Protein AF-A0A1D1ZSJ7-F1 (afdb_monomer_lite)

Foldseek 3Di:
DPDPPPVVVVLVVVLVVLVVVVPPDPDDLDPLLVLLCQQLDQDQDHRDPVSLVVNQVVQQDPVSCSRNVSSLSVQLPDAEPSLSSNLSSLVSLLSNLQRHHVVSLVCCVPPVLVSLVVLLPGFYADPVRDTSSVSSNVSSVVSNVLSVCVVNSVCCNDPNVPDDPPDPPDDPPPPDDDD

Radius of gyration: 16.91 Å; chains: 1; bounding box: 58×39×44 Å

Organism: Auxenochlorella protothecoides (NCBI:txid3075)

Secondary structure (DSSP, 8-state):
---TTHHHHHHHHHHHHHHHHHTTS-S---HHHHHHHHHT-S-SSPPPHHHHHHHHHHTTSTTHHHHHHHHHHHHHT--GGGHHHHHHHHHHHHHHHHHS-THHHHHIIIIIHHHHHHGGG---B-TTS-BSHHHHHHHHHHHHHHHT-HHHHHHHHSTT--S----S-SSSS-SS---

pLDDT: mean 77.65, std 20.98, range [28.95, 96.94]

Sequence (179 aa):
MVTEGAVTDAWYRLVQRIKVRARKTLFTRTELELRAKEATSVHPWGPTEEQLRDLATSCRDSSSIEEVGPVLLQRLGRSGTAWTQVYKALVAIEHLVLHSSPEWVSWAVEVAGPCICQLQTFQHVDSEDQDWGAKVRAKAAHLDHLLRRPAKLSRMRGPKGCSSFSSVESCSSAILVQQ

Structure (mmCIF, N/CA/C/O backbone):
data_AF-A0A1D1ZSJ7-F1
#
_entry.id   AF-A0A1D1ZSJ7-F1
#
loop_
_atom_site.group_PDB
_atom_site.id
_atom_site.type_symbol
_atom_site.label_atom_id
_atom_site.label_alt_id
_atom_site.label_comp_id
_atom_site.label_asym_id
_atom_site.label_entity_id
_atom_site.label_seq_id
_atom_site.pdbx_PDB_ins_code
_atom_site.Cartn_x
_atom_site.Cartn_y
_atom_site.Cartn_z
_atom_site.occupancy
_atom_site.B_iso_or_equiv
_atom_site.auth_seq_id
_atom_site.auth_comp_id
_atom_site.auth_asym_id
_atom_site.auth_atom_id
_atom_site.pdbx_PDB_model_num
ATOM 1 N N . MET A 1 1 ? -5.472 -20.969 21.251 1.00 29.55 1 MET A N 1
ATOM 2 C CA . MET A 1 1 ? -5.424 -19.516 21.510 1.00 29.55 1 MET A CA 1
ATOM 3 C C . MET A 1 1 ? -4.062 -19.026 21.047 1.00 29.55 1 MET A C 1
ATOM 5 O O . MET A 1 1 ? -3.087 -19.208 21.762 1.00 29.55 1 MET A O 1
ATOM 9 N N . VAL A 1 2 ? -3.954 -18.562 19.800 1.00 35.62 2 VAL A N 1
ATOM 10 C CA . VAL A 1 2 ? -2.692 -18.012 19.279 1.00 35.62 2 VAL A CA 1
ATOM 11 C C . VAL A 1 2 ? -2.607 -16.580 19.792 1.00 35.62 2 VAL A C 1
ATOM 13 O O . VAL A 1 2 ? -3.512 -15.791 19.54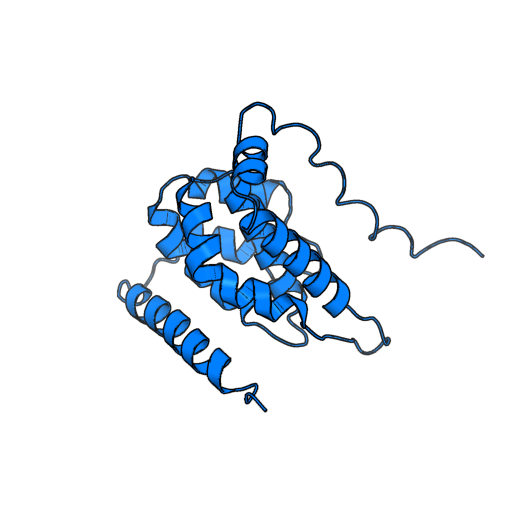8 1.00 35.62 2 VAL A O 1
ATOM 16 N N . THR A 1 3 ? -1.582 -16.285 20.583 1.00 33.84 3 THR A N 1
ATOM 17 C CA . THR A 1 3 ? -1.383 -14.983 21.217 1.00 33.84 3 THR A CA 1
ATOM 18 C C . THR A 1 3 ? -1.138 -13.911 20.153 1.00 33.84 3 THR A C 1
ATOM 20 O O . THR A 1 3 ? -0.218 -14.020 19.342 1.00 33.84 3 THR A O 1
ATOM 23 N N . GLU A 1 4 ? -1.948 -12.852 20.176 1.00 44.59 4 GLU A N 1
ATOM 24 C CA . GLU A 1 4 ? -1.906 -11.714 19.242 1.00 44.59 4 GLU A CA 1
ATOM 25 C C . GLU A 1 4 ? -0.542 -10.986 19.196 1.00 44.59 4 GLU A C 1
ATOM 27 O O . GLU A 1 4 ? -0.295 -10.207 18.282 1.00 44.59 4 GLU A O 1
ATOM 32 N N . GLY A 1 5 ? 0.378 -11.270 20.130 1.00 41.47 5 GLY A N 1
ATOM 33 C CA . GLY A 1 5 ? 1.701 -10.636 20.225 1.00 41.47 5 GLY A CA 1
ATOM 34 C C . GLY A 1 5 ? 2.866 -11.339 19.506 1.00 41.47 5 GLY A C 1
ATOM 35 O O . GLY A 1 5 ? 3.903 -10.718 19.276 1.00 41.47 5 GLY A O 1
ATOM 36 N N . ALA A 1 6 ? 2.755 -12.618 19.129 1.00 39.91 6 ALA A N 1
ATOM 37 C CA . ALA A 1 6 ? 3.916 -13.358 18.604 1.00 39.91 6 ALA A CA 1
ATOM 38 C C . ALA A 1 6 ? 4.232 -13.038 17.128 1.00 39.91 6 ALA A C 1
ATOM 40 O O . ALA A 1 6 ? 5.395 -13.022 16.717 1.00 39.91 6 ALA A O 1
ATOM 41 N N . VAL A 1 7 ? 3.203 -12.756 16.322 1.00 45.38 7 VAL A N 1
ATOM 42 C CA . VAL A 1 7 ? 3.360 -12.474 14.883 1.00 45.38 7 VAL A CA 1
ATOM 43 C C . VAL A 1 7 ? 3.800 -11.025 14.646 1.00 45.38 7 VAL A C 1
ATOM 45 O O . VAL A 1 7 ? 4.595 -10.762 13.741 1.00 45.38 7 VAL A O 1
ATOM 48 N N . THR A 1 8 ? 3.379 -10.097 15.512 1.00 56.16 8 THR A N 1
ATOM 49 C CA . THR A 1 8 ? 3.857 -8.708 15.522 1.00 56.16 8 THR A CA 1
ATOM 50 C C . THR A 1 8 ? 5.354 -8.625 15.806 1.00 56.16 8 THR A C 1
ATOM 52 O O . THR A 1 8 ? 6.046 -7.829 15.183 1.00 56.16 8 THR A O 1
ATOM 55 N N . ASP A 1 9 ? 5.905 -9.482 16.663 1.00 54.69 9 ASP A N 1
ATOM 56 C CA . ASP A 1 9 ? 7.325 -9.438 17.019 1.00 54.69 9 ASP A CA 1
ATOM 57 C C . ASP A 1 9 ? 8.264 -9.871 15.888 1.00 54.69 9 ASP A C 1
ATOM 59 O O . ASP A 1 9 ? 9.297 -9.237 15.662 1.00 54.69 9 ASP A O 1
ATOM 63 N N . ALA A 1 10 ? 7.928 -10.935 15.155 1.00 57.56 10 ALA A N 1
ATOM 64 C CA . ALA A 1 10 ? 8.702 -11.358 13.985 1.00 57.56 10 ALA A CA 1
ATOM 65 C C . ALA A 1 10 ? 8.660 -10.290 12.877 1.00 57.56 10 ALA A C 1
ATOM 67 O O . ALA A 1 10 ? 9.675 -10.004 12.237 1.00 57.56 10 ALA A O 1
ATOM 68 N N . TRP A 1 11 ? 7.502 -9.645 12.726 1.00 59.75 11 TRP A N 1
ATOM 69 C CA . TRP A 1 11 ? 7.259 -8.536 11.813 1.00 59.75 11 TRP A CA 1
ATOM 70 C C . TRP A 1 11 ? 8.066 -7.282 12.181 1.00 59.75 11 TRP A C 1
ATOM 72 O O . TRP A 1 11 ? 8.812 -6.756 11.352 1.00 59.75 11 TRP A O 1
ATOM 82 N N . TYR A 1 12 ? 8.012 -6.846 13.445 1.00 59.22 12 TYR A N 1
ATOM 83 C CA . TYR A 1 12 ? 8.811 -5.727 13.941 1.00 59.22 12 TYR A CA 1
ATOM 84 C C . TYR A 1 12 ? 10.301 -6.022 13.795 1.00 59.22 12 TYR A C 1
ATOM 86 O O . TYR A 1 12 ? 11.045 -5.150 13.355 1.00 59.22 12 TYR A O 1
ATOM 94 N N . ARG A 1 13 ? 10.751 -7.249 14.080 1.00 62.56 13 ARG A N 1
ATOM 95 C CA . ARG A 1 13 ? 12.147 -7.660 13.870 1.00 62.56 13 ARG A CA 1
ATOM 96 C C . ARG A 1 13 ? 12.549 -7.613 12.394 1.00 62.56 13 ARG A C 1
ATOM 98 O O . ARG A 1 13 ? 13.641 -7.135 12.102 1.00 62.56 13 ARG A O 1
ATOM 105 N N . LEU A 1 14 ? 11.698 -8.049 11.463 1.00 64.31 14 LEU A N 1
ATOM 106 C CA . LEU A 1 14 ? 11.964 -7.970 10.020 1.00 64.31 14 LEU A CA 1
ATOM 107 C C . LEU A 1 14 ? 12.068 -6.511 9.548 1.00 64.31 14 LEU A C 1
ATOM 109 O O . LEU A 1 14 ? 13.070 -6.128 8.945 1.00 64.31 14 LEU A O 1
ATOM 113 N N . VAL A 1 15 ? 11.094 -5.671 9.908 1.00 60.91 15 VAL A N 1
ATOM 114 C CA . VAL A 1 15 ? 11.090 -4.234 9.584 1.00 60.91 15 VAL A CA 1
ATOM 115 C C . VAL A 1 15 ? 12.279 -3.507 10.227 1.00 60.91 15 VAL A C 1
ATOM 117 O O . VAL A 1 15 ? 12.910 -2.668 9.587 1.00 60.91 15 VAL A O 1
ATOM 120 N N . GLN A 1 16 ? 12.648 -3.837 11.469 1.00 58.47 16 GLN A N 1
ATOM 121 C CA . GLN A 1 16 ? 13.831 -3.279 12.137 1.00 58.47 16 GLN A CA 1
ATOM 122 C C . GLN A 1 16 ? 15.135 -3.738 11.473 1.00 58.47 16 GLN A C 1
ATOM 124 O O . GLN A 1 16 ? 16.042 -2.928 11.308 1.00 58.47 16 GLN A O 1
ATOM 129 N N . ARG A 1 17 ? 15.238 -4.995 11.021 1.00 58.81 17 ARG A N 1
ATOM 130 C CA . ARG A 1 17 ? 16.409 -5.485 10.267 1.00 58.81 17 ARG A CA 1
ATOM 131 C C . ARG A 1 17 ? 16.574 -4.764 8.931 1.00 58.81 17 ARG A C 1
ATOM 133 O O . ARG A 1 17 ? 17.702 -4.427 8.572 1.00 58.81 17 ARG A O 1
ATOM 140 N N . ILE A 1 18 ? 15.470 -4.476 8.240 1.00 58.66 18 ILE A N 1
ATOM 141 C CA . ILE A 1 18 ? 15.464 -3.647 7.027 1.00 58.66 18 ILE A CA 1
ATOM 142 C C . ILE A 1 18 ? 15.947 -2.219 7.360 1.00 58.66 18 ILE A C 1
ATOM 144 O O . ILE A 1 18 ? 16.866 -1.711 6.720 1.00 58.66 18 ILE A O 1
ATOM 148 N N . LYS A 1 19 ? 15.434 -1.602 8.436 1.00 50.28 19 LYS A N 1
ATOM 149 C CA . LYS A 1 19 ? 15.868 -0.267 8.901 1.00 50.28 19 LYS A CA 1
ATOM 150 C C . LYS A 1 19 ? 17.341 -0.192 9.316 1.00 50.28 19 LYS A C 1
ATOM 152 O O . LYS A 1 19 ? 17.971 0.837 9.102 1.00 50.28 19 LYS A O 1
ATOM 157 N N . VAL A 1 20 ? 17.893 -1.237 9.937 1.00 50.62 20 VAL A N 1
ATOM 158 C CA . VAL A 1 20 ? 19.297 -1.262 10.393 1.00 50.62 20 VAL A CA 1
ATOM 159 C C . VAL A 1 20 ? 20.267 -1.346 9.210 1.00 50.62 20 VAL A C 1
ATOM 161 O O . VAL A 1 20 ? 21.337 -0.743 9.273 1.00 50.62 20 VAL A O 1
ATOM 164 N N . ARG A 1 21 ? 19.885 -2.005 8.107 1.00 49.00 21 ARG A N 1
ATOM 165 C CA . ARG A 1 21 ? 20.676 -2.000 6.863 1.00 49.00 21 ARG A CA 1
ATOM 166 C C . ARG A 1 21 ? 20.670 -0.637 6.162 1.00 49.00 21 ARG A C 1
ATOM 168 O O . ARG A 1 21 ? 21.722 -0.209 5.705 1.00 49.00 21 ARG A O 1
ATOM 175 N N . ALA A 1 22 ? 19.542 0.072 6.173 1.00 49.78 22 ALA A N 1
ATOM 176 C CA . ALA A 1 22 ? 19.402 1.391 5.544 1.00 49.78 22 ALA A CA 1
ATOM 177 C C . ALA A 1 22 ? 20.112 2.546 6.292 1.00 49.78 22 ALA A C 1
ATOM 179 O O . ALA A 1 22 ? 20.256 3.636 5.754 1.00 49.78 22 ALA A O 1
ATOM 180 N N . ARG A 1 23 ? 20.576 2.345 7.536 1.00 47.47 23 ARG A N 1
ATOM 181 C CA . ARG A 1 23 ? 21.191 3.408 8.365 1.00 47.47 23 ARG A CA 1
ATOM 182 C C . ARG A 1 23 ? 22.685 3.659 8.122 1.00 47.47 23 ARG A C 1
ATOM 184 O O . ARG A 1 23 ? 23.273 4.457 8.847 1.00 47.47 23 ARG A O 1
ATOM 191 N N . LYS A 1 24 ? 23.324 3.006 7.145 1.00 43.66 24 LYS A N 1
ATOM 192 C CA . LYS A 1 24 ? 24.776 3.153 6.909 1.00 43.66 24 LYS A CA 1
ATOM 193 C C . LYS A 1 24 ? 25.192 4.291 5.968 1.00 43.66 24 LYS A C 1
ATOM 195 O O . LYS A 1 24 ? 26.381 4.432 5.707 1.00 43.66 24 LYS A O 1
ATOM 200 N N . THR A 1 25 ? 24.268 5.150 5.552 1.00 42.41 25 THR A N 1
ATOM 201 C CA . THR A 1 25 ? 24.571 6.428 4.893 1.00 42.41 25 THR A CA 1
ATOM 202 C C . THR A 1 25 ? 23.918 7.556 5.683 1.00 42.41 25 THR A C 1
ATOM 204 O O . THR A 1 25 ? 22.713 7.795 5.643 1.00 42.41 25 THR A O 1
ATOM 207 N N . LEU A 1 26 ? 24.731 8.216 6.504 1.00 51.00 26 LEU A N 1
ATOM 208 C CA . LEU A 1 26 ? 24.335 9.397 7.257 1.00 51.00 26 LEU A CA 1
ATOM 209 C C . LEU A 1 26 ? 24.044 10.526 6.253 1.00 51.00 26 LEU A C 1
ATOM 211 O O . LEU A 1 26 ? 24.940 10.955 5.540 1.00 51.00 26 LEU A O 1
ATOM 215 N N . PHE A 1 27 ? 22.795 10.996 6.223 1.00 50.59 27 PHE A N 1
ATOM 216 C CA . PHE A 1 27 ? 22.331 12.195 5.511 1.00 50.59 27 PHE A CA 1
ATOM 217 C C . PHE A 1 27 ? 22.312 12.158 3.975 1.00 50.59 27 PHE A C 1
ATOM 219 O O . PHE A 1 27 ? 23.019 12.892 3.294 1.00 50.59 27 PHE A O 1
ATOM 226 N N . THR A 1 28 ? 21.342 11.430 3.425 1.00 47.19 28 THR A N 1
ATOM 227 C CA . THR A 1 28 ? 20.481 11.952 2.347 1.00 47.19 28 THR A CA 1
ATOM 228 C C . THR A 1 28 ? 19.217 11.100 2.325 1.00 47.19 28 THR A C 1
ATOM 230 O O . THR A 1 28 ? 19.278 9.916 2.013 1.00 47.19 28 THR A O 1
ATOM 233 N N . ARG A 1 29 ? 18.067 11.660 2.734 1.00 54.97 29 ARG A N 1
ATOM 234 C CA . ARG A 1 29 ? 16.780 11.021 2.414 1.00 54.97 29 ARG A CA 1
ATOM 235 C C . ARG A 1 29 ? 16.726 10.959 0.900 1.00 54.97 29 ARG A C 1
ATOM 237 O O . ARG A 1 29 ? 16.906 11.997 0.263 1.00 54.97 29 ARG A O 1
ATOM 244 N N . THR A 1 30 ? 16.548 9.775 0.343 1.00 75.94 30 THR A N 1
ATOM 245 C CA . THR A 1 30 ? 16.452 9.664 -1.102 1.00 75.94 30 THR A CA 1
ATOM 246 C C . THR A 1 30 ? 15.138 10.283 -1.563 1.00 75.94 30 THR A C 1
ATOM 248 O O . THR A 1 30 ? 14.137 10.302 -0.838 1.00 75.94 30 THR A O 1
ATOM 251 N N . GLU A 1 31 ? 15.148 10.822 -2.774 1.00 84.31 31 GLU A N 1
ATOM 252 C CA . GLU A 1 31 ? 13.977 11.442 -3.393 1.00 84.31 31 GLU A CA 1
ATOM 253 C C . GLU A 1 31 ? 12.778 10.470 -3.431 1.00 84.31 31 GLU A C 1
ATOM 255 O O . GLU A 1 31 ? 11.637 10.853 -3.175 1.00 84.31 31 GLU A O 1
ATOM 260 N N . LEU A 1 32 ? 13.043 9.174 -3.636 1.00 86.25 32 LEU A N 1
ATOM 261 C CA . LEU A 1 32 ? 12.041 8.107 -3.593 1.00 86.25 32 LEU A CA 1
ATOM 262 C C . LEU A 1 32 ? 11.412 7.933 -2.205 1.00 86.25 32 LEU A C 1
ATOM 264 O O . LEU A 1 32 ? 10.189 7.817 -2.081 1.00 86.25 32 LEU A O 1
ATOM 268 N N . GLU A 1 33 ? 12.230 7.939 -1.149 1.00 86.75 33 GLU A N 1
ATOM 269 C CA . GLU A 1 33 ? 11.749 7.833 0.229 1.00 86.75 33 GLU A CA 1
ATOM 270 C C . GLU A 1 33 ? 10.839 9.018 0.589 1.00 86.75 33 GLU A C 1
ATOM 272 O O . GLU A 1 33 ? 9.831 8.848 1.286 1.00 86.75 33 GLU A O 1
ATOM 277 N N . LEU A 1 34 ? 11.177 10.222 0.112 1.00 88.50 34 LEU A N 1
ATOM 278 C CA . LEU A 1 34 ? 10.382 11.426 0.337 1.00 88.50 34 LEU A CA 1
ATOM 279 C C . LEU A 1 34 ? 9.019 11.334 -0.360 1.00 88.50 34 LEU A C 1
ATOM 281 O O . LEU A 1 34 ? 7.995 11.476 0.311 1.00 88.50 34 LEU A O 1
ATOM 285 N N . ARG A 1 35 ? 8.992 10.973 -1.647 1.00 89.19 35 ARG A N 1
ATOM 286 C CA . ARG A 1 35 ? 7.746 10.778 -2.413 1.00 89.19 35 ARG A CA 1
ATOM 287 C C . ARG A 1 35 ? 6.828 9.748 -1.761 1.00 89.19 35 ARG A C 1
ATOM 289 O O . ARG A 1 35 ? 5.630 9.976 -1.595 1.00 89.19 35 ARG A O 1
ATOM 296 N N . ALA A 1 36 ? 7.394 8.633 -1.298 1.00 90.31 36 ALA A N 1
ATOM 297 C CA . ALA A 1 36 ? 6.642 7.607 -0.579 1.00 90.31 36 ALA A CA 1
ATOM 298 C C . ALA A 1 36 ? 6.044 8.131 0.740 1.00 90.31 36 ALA A C 1
ATOM 300 O O . ALA A 1 36 ? 4.918 7.784 1.113 1.00 90.31 36 ALA A O 1
ATOM 301 N N . LYS A 1 37 ? 6.782 8.976 1.470 1.00 89.56 37 LYS A N 1
ATOM 302 C CA . LYS A 1 37 ? 6.305 9.608 2.710 1.00 89.56 37 LYS A CA 1
ATOM 303 C C . LYS A 1 37 ? 5.209 10.638 2.461 1.00 89.56 37 LYS A C 1
ATOM 305 O O . LYS A 1 37 ? 4.292 10.712 3.277 1.00 89.56 37 LYS A O 1
ATOM 310 N N . GLU A 1 38 ? 5.290 11.396 1.375 1.00 88.81 38 GLU A N 1
ATOM 311 C CA . GLU A 1 38 ? 4.283 12.388 0.987 1.00 88.81 38 GLU A CA 1
ATOM 312 C C . GLU A 1 38 ? 2.973 11.718 0.561 1.00 88.81 38 GLU A C 1
ATOM 314 O O . GLU A 1 38 ? 1.912 12.038 1.111 1.00 88.81 38 GLU A O 1
ATOM 319 N N . ALA A 1 39 ? 3.053 10.694 -0.296 1.00 89.56 39 ALA A N 1
ATOM 320 C CA . ALA A 1 39 ? 1.901 9.885 -0.697 1.00 89.56 39 ALA A CA 1
ATOM 321 C C . ALA A 1 39 ? 1.230 9.184 0.505 1.00 89.56 39 ALA A C 1
ATOM 323 O O . ALA A 1 39 ? 0.019 8.975 0.528 1.00 89.56 39 ALA A O 1
ATOM 324 N N . THR A 1 40 ? 1.994 8.858 1.554 1.00 87.69 40 THR A N 1
ATOM 325 C CA . THR A 1 40 ? 1.492 8.216 2.789 1.00 87.69 40 THR A CA 1
ATOM 326 C C . THR A 1 40 ? 1.409 9.160 3.994 1.00 87.69 40 THR A C 1
ATOM 328 O O . THR A 1 40 ? 1.468 8.737 5.155 1.00 87.69 40 THR A O 1
ATOM 331 N N . SER A 1 41 ? 1.272 10.459 3.729 1.00 86.50 41 SER A N 1
ATOM 332 C CA . SER A 1 41 ? 1.169 11.512 4.743 1.00 86.50 41 SER A CA 1
ATOM 333 C C . SER A 1 41 ? -0.064 11.365 5.649 1.00 86.50 41 SER A C 1
ATOM 335 O O . SER A 1 41 ? -1.052 10.718 5.300 1.00 86.50 41 SER A O 1
ATOM 337 N N . VAL A 1 42 ? -0.020 11.994 6.831 1.00 79.12 42 VAL A N 1
ATOM 338 C CA . VAL A 1 42 ? -1.103 11.957 7.843 1.00 79.12 42 VAL A CA 1
ATOM 339 C C . VAL A 1 42 ? -2.378 12.670 7.372 1.00 79.12 42 VAL A C 1
ATOM 341 O O . VAL A 1 42 ? -3.439 12.436 7.938 1.00 79.12 42 VAL A O 1
ATOM 344 N N . HIS A 1 43 ? -2.292 13.521 6.344 1.00 77.06 43 HIS A N 1
ATOM 345 C CA . HIS A 1 43 ? -3.415 14.340 5.890 1.00 77.06 43 HIS A CA 1
ATOM 346 C C . HIS A 1 43 ? -4.686 13.509 5.631 1.00 77.06 43 HIS A C 1
ATOM 348 O O . HIS A 1 43 ? -4.576 12.411 5.082 1.00 77.06 43 HIS A O 1
ATOM 354 N N . PRO A 1 44 ? -5.881 14.006 5.996 1.00 66.06 44 PRO A N 1
ATOM 355 C CA . PRO A 1 44 ? -7.116 13.220 5.948 1.00 66.06 44 PRO A CA 1
ATOM 356 C C . PRO A 1 44 ? -7.588 12.890 4.522 1.00 66.06 44 PRO A C 1
ATOM 358 O O . PRO A 1 44 ? -8.295 11.904 4.327 1.00 66.0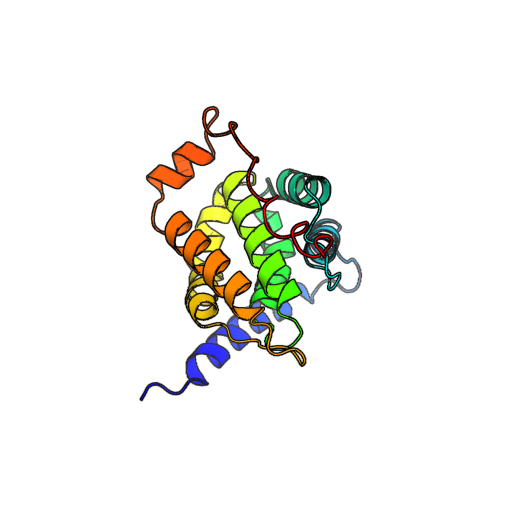6 44 PRO A O 1
ATOM 361 N N . TRP A 1 45 ? -7.172 13.659 3.511 1.00 74.00 45 TRP A N 1
ATOM 362 C CA . TRP A 1 45 ? -7.424 13.345 2.102 1.00 74.00 45 TRP A CA 1
ATOM 363 C C . TRP A 1 45 ? -6.442 12.288 1.584 1.00 74.00 45 TRP A C 1
ATOM 365 O O . TRP A 1 45 ? -5.281 12.265 1.994 1.00 74.00 45 TRP A O 1
ATOM 375 N N . GLY A 1 46 ? -6.903 11.397 0.697 1.00 78.12 46 GLY A N 1
ATOM 376 C CA . GLY A 1 46 ? -6.080 10.353 0.065 1.00 78.12 46 GLY A CA 1
ATOM 377 C C . GLY A 1 46 ? -4.875 10.912 -0.713 1.00 78.12 46 GLY A C 1
ATOM 378 O O . GLY A 1 46 ? -4.820 12.118 -0.954 1.00 78.12 46 GL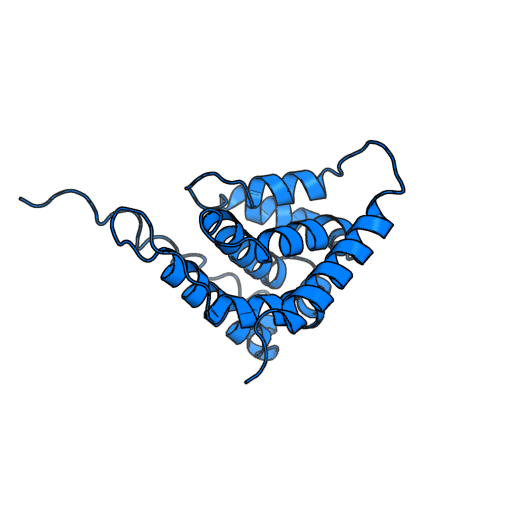Y A O 1
ATOM 379 N N . PRO A 1 47 ? -3.889 10.073 -1.094 1.00 84.31 47 PRO A N 1
ATOM 380 C CA . PRO A 1 47 ? -2.848 10.505 -2.022 1.00 84.31 47 PRO A CA 1
ATOM 381 C C . PRO A 1 47 ? -3.489 10.998 -3.317 1.00 84.31 47 PRO A C 1
ATOM 383 O O . PRO A 1 47 ? -4.462 10.404 -3.790 1.00 84.31 4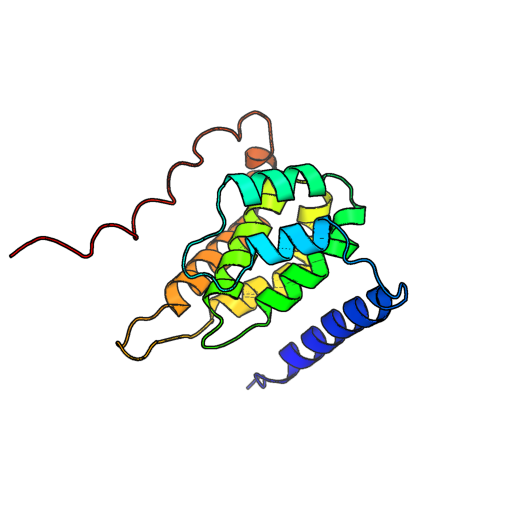7 PRO A O 1
ATOM 386 N N . THR A 1 48 ? -2.945 12.068 -3.890 1.00 87.62 48 THR A N 1
ATOM 387 C CA . THR A 1 48 ? -3.403 12.523 -5.203 1.00 87.62 48 THR A CA 1
ATOM 388 C C . THR A 1 48 ? -2.976 11.519 -6.274 1.00 87.62 48 THR A C 1
ATOM 390 O O . THR A 1 48 ? -1.980 10.805 -6.124 1.00 87.62 48 THR A O 1
ATOM 393 N N . GLU A 1 49 ? -3.720 11.451 -7.380 1.00 86.50 49 GLU A N 1
ATOM 394 C CA . GLU A 1 49 ? -3.323 10.607 -8.514 1.00 86.50 49 GLU A CA 1
ATOM 395 C C . GLU A 1 49 ? -1.938 10.966 -9.047 1.00 86.50 49 GLU A C 1
ATOM 397 O O . GLU A 1 49 ? -1.187 10.086 -9.452 1.00 86.50 49 GLU A O 1
ATOM 402 N N . GLU A 1 50 ? -1.600 12.253 -9.033 1.00 88.94 50 GLU A N 1
ATOM 403 C CA . GLU A 1 50 ? -0.288 12.758 -9.425 1.00 88.94 50 GLU A CA 1
ATOM 404 C C . GLU A 1 50 ? 0.818 12.186 -8.535 1.00 88.94 50 GLU A C 1
ATOM 406 O O . GLU A 1 50 ? 1.740 11.561 -9.049 1.00 88.94 50 GLU A O 1
ATOM 411 N N . GLN A 1 51 ? 0.657 12.242 -7.208 1.00 89.94 51 GLN A N 1
ATOM 412 C CA . GLN A 1 51 ? 1.611 11.648 -6.265 1.00 89.94 51 GLN A CA 1
ATOM 413 C C . GLN A 1 51 ? 1.801 10.144 -6.487 1.00 89.94 51 GLN A C 1
ATOM 415 O O . GLN A 1 51 ? 2.917 9.633 -6.405 1.00 89.94 51 GLN A O 1
ATOM 420 N N . LEU A 1 52 ? 0.713 9.417 -6.755 1.00 91.88 52 LEU A N 1
ATOM 421 C CA . LEU A 1 52 ? 0.767 7.981 -7.026 1.00 91.88 52 LEU A CA 1
ATOM 422 C C . LEU A 1 52 ? 1.481 7.681 -8.347 1.00 91.88 52 LEU A C 1
ATOM 424 O O . LEU A 1 52 ? 2.343 6.800 -8.391 1.00 91.88 52 LEU A O 1
ATOM 428 N N . ARG A 1 53 ? 1.154 8.434 -9.400 1.00 91.50 53 ARG A N 1
ATOM 429 C CA . ARG A 1 53 ? 1.755 8.293 -10.726 1.00 91.50 53 ARG A CA 1
ATOM 430 C C . ARG A 1 53 ? 3.248 8.582 -10.678 1.00 91.50 53 ARG A C 1
ATOM 432 O O . ARG A 1 53 ? 4.026 7.780 -11.188 1.00 91.50 53 ARG A O 1
ATOM 439 N N . ASP A 1 54 ? 3.644 9.662 -10.017 1.00 91.19 54 ASP A N 1
ATOM 440 C CA . ASP A 1 54 ? 5.043 10.055 -9.861 1.00 91.19 54 ASP A CA 1
ATOM 441 C C . ASP A 1 54 ? 5.825 9.042 -9.027 1.00 91.19 54 ASP A C 1
ATOM 443 O O . ASP A 1 54 ? 6.963 8.694 -9.351 1.00 91.19 54 ASP A O 1
ATOM 447 N N . LEU A 1 55 ? 5.209 8.490 -7.979 1.00 92.81 55 LEU A N 1
ATOM 448 C CA . LEU A 1 55 ? 5.815 7.404 -7.218 1.00 92.81 55 LEU A CA 1
ATOM 449 C C . LEU A 1 55 ? 6.018 6.161 -8.101 1.00 92.81 55 LEU A C 1
ATOM 451 O O . LEU A 1 55 ? 7.102 5.582 -8.102 1.00 92.81 55 LEU A O 1
ATOM 455 N N . ALA A 1 56 ? 5.015 5.767 -8.890 1.00 92.31 56 ALA A N 1
ATOM 456 C CA . ALA A 1 56 ? 5.088 4.589 -9.752 1.00 92.31 56 ALA A CA 1
ATOM 457 C C . ALA A 1 56 ? 6.086 4.731 -10.909 1.00 92.31 56 ALA A C 1
ATOM 459 O O . ALA A 1 56 ? 6.799 3.772 -11.210 1.00 92.31 56 ALA A O 1
ATOM 460 N N . THR A 1 57 ? 6.175 5.907 -11.539 1.00 91.06 57 THR A N 1
ATOM 461 C CA . THR A 1 57 ? 7.172 6.180 -12.589 1.00 91.06 57 THR A CA 1
ATOM 462 C C . THR A 1 57 ? 8.590 6.094 -12.043 1.00 91.06 57 THR A C 1
ATOM 464 O O . THR A 1 57 ? 9.467 5.560 -12.718 1.00 91.06 57 THR A O 1
ATOM 467 N N . SER A 1 58 ? 8.791 6.537 -10.803 1.00 88.38 58 SER A N 1
ATOM 468 C CA . SER A 1 58 ? 10.091 6.505 -10.132 1.00 88.38 58 SER A CA 1
ATOM 469 C C . SER A 1 58 ? 10.460 5.113 -9.596 1.00 88.38 58 SER A C 1
ATOM 471 O O . SER A 1 58 ? 11.630 4.826 -9.377 1.00 88.38 58 SER A O 1
ATOM 473 N N . CYS A 1 59 ? 9.480 4.221 -9.419 1.00 91.25 59 CYS A N 1
ATOM 474 C CA . CYS A 1 59 ? 9.670 2.858 -8.907 1.00 91.25 59 CYS A CA 1
ATOM 475 C C . CYS A 1 59 ? 9.799 1.791 -10.014 1.00 91.25 59 CYS A C 1
ATOM 477 O O . CYS A 1 59 ? 9.432 0.628 -9.817 1.00 91.25 59 CYS A O 1
ATOM 479 N N . ARG A 1 60 ? 10.269 2.173 -11.208 1.00 87.94 60 ARG A N 1
ATOM 480 C CA . ARG A 1 60 ? 10.485 1.238 -12.329 1.00 87.94 60 ARG A CA 1
ATOM 481 C C . ARG A 1 60 ? 11.747 0.392 -12.181 1.00 87.94 60 ARG A C 1
ATOM 483 O O . ARG A 1 60 ? 11.799 -0.690 -12.758 1.00 87.94 60 ARG A O 1
ATOM 490 N N . ASP A 1 61 ? 12.701 0.854 -11.381 1.00 88.44 61 ASP A N 1
ATOM 491 C CA . ASP A 1 61 ? 13.912 0.110 -11.051 1.00 88.44 61 ASP A CA 1
ATOM 492 C C . ASP A 1 61 ? 13.688 -0.776 -9.825 1.00 88.44 61 ASP A C 1
ATOM 494 O O . ASP A 1 61 ? 13.042 -0.372 -8.854 1.00 88.44 61 ASP A O 1
ATOM 498 N N . SER A 1 62 ? 14.258 -1.979 -9.828 1.00 82.25 62 SER A N 1
ATOM 499 C CA . SER A 1 62 ? 14.126 -2.932 -8.718 1.00 82.25 62 SER A CA 1
ATOM 500 C C . SER A 1 62 ? 14.767 -2.435 -7.415 1.00 82.25 62 SER A C 1
ATOM 502 O O . SER A 1 62 ? 14.286 -2.771 -6.332 1.00 82.25 62 SER A O 1
ATOM 504 N N . SER A 1 63 ? 15.783 -1.569 -7.499 1.00 86.69 63 SER A N 1
ATOM 505 C CA . SER A 1 63 ? 16.411 -0.910 -6.344 1.00 86.69 63 SER A CA 1
ATOM 506 C C . SER A 1 63 ? 15.440 -0.019 -5.563 1.00 86.69 63 SER A C 1
ATOM 508 O O . SER A 1 63 ? 15.592 0.133 -4.352 1.00 86.69 63 SER A O 1
ATOM 510 N N . SER A 1 64 ? 14.386 0.498 -6.211 1.00 88.56 64 SER A N 1
ATOM 511 C CA . SER A 1 64 ? 13.376 1.348 -5.560 1.00 88.56 64 SER A CA 1
ATOM 512 C C . SER A 1 64 ? 12.669 0.657 -4.388 1.00 88.56 64 SER A C 1
ATOM 514 O O . SER A 1 64 ? 12.217 1.323 -3.454 1.00 88.56 64 SER A O 1
ATOM 516 N N . ILE A 1 65 ? 12.608 -0.679 -4.392 1.00 88.06 65 ILE A N 1
ATOM 517 C CA . ILE A 1 65 ? 12.006 -1.479 -3.320 1.00 88.06 65 ILE A CA 1
ATOM 518 C C . ILE A 1 65 ? 12.781 -1.315 -2.008 1.00 88.06 65 ILE A C 1
ATOM 520 O O . ILE A 1 65 ? 12.162 -1.267 -0.943 1.00 88.06 65 ILE A O 1
ATOM 524 N N . GLU A 1 66 ? 14.110 -1.199 -2.064 1.00 86.25 66 GLU A N 1
ATOM 525 C CA . GLU A 1 66 ? 14.953 -1.047 -0.872 1.00 86.25 66 GLU A CA 1
ATOM 526 C C . GLU A 1 66 ? 14.738 0.305 -0.177 1.00 86.25 66 GLU A C 1
ATOM 528 O O . GLU A 1 66 ? 14.920 0.409 1.036 1.00 86.25 66 GLU A O 1
ATOM 533 N N . GLU A 1 67 ? 14.286 1.316 -0.922 1.00 86.19 67 GLU A N 1
ATOM 534 C CA . GLU A 1 67 ? 14.056 2.676 -0.430 1.00 86.19 67 GLU A CA 1
ATOM 535 C C . GLU A 1 67 ? 12.589 2.914 -0.037 1.00 86.19 67 GLU A C 1
ATOM 537 O O . GLU A 1 67 ? 12.290 3.413 1.052 1.00 86.19 67 GLU A O 1
ATOM 542 N N . VAL A 1 68 ? 11.647 2.512 -0.896 1.00 91.19 68 VAL A N 1
ATOM 543 C CA . VAL A 1 68 ? 10.205 2.764 -0.729 1.00 91.19 68 VAL A CA 1
ATOM 544 C C . VAL A 1 68 ? 9.527 1.674 0.101 1.00 91.19 68 VAL A C 1
ATOM 546 O O . VAL A 1 68 ? 8.675 1.967 0.947 1.00 91.19 68 VAL A O 1
ATOM 549 N N . GLY A 1 69 ? 9.919 0.411 -0.079 1.00 90.81 69 GLY A N 1
ATOM 550 C CA . GLY A 1 69 ? 9.348 -0.731 0.637 1.00 90.81 69 GLY A CA 1
ATOM 551 C C . GLY A 1 69 ? 9.369 -0.583 2.168 1.00 90.81 69 GLY A C 1
ATOM 552 O O . GLY A 1 69 ? 8.323 -0.770 2.802 1.00 90.81 69 GLY A O 1
ATOM 553 N N . PRO A 1 70 ? 10.492 -0.183 2.801 1.00 88.56 70 PRO A N 1
ATOM 554 C CA . PRO A 1 70 ? 10.551 0.024 4.248 1.00 88.56 70 PRO A CA 1
ATOM 555 C C . PRO A 1 70 ? 9.594 1.115 4.744 1.00 88.56 70 PRO A C 1
ATOM 557 O O . PRO A 1 70 ? 9.034 0.986 5.838 1.00 88.56 70 PRO A O 1
ATOM 560 N N . VAL A 1 71 ? 9.392 2.181 3.957 1.00 90.00 71 VAL A N 1
ATOM 561 C CA . VAL A 1 71 ? 8.443 3.257 4.283 1.00 90.00 71 VAL A CA 1
ATOM 562 C C . VAL A 1 71 ? 7.029 2.694 4.323 1.00 90.00 71 VAL A C 1
ATOM 564 O O . VAL A 1 71 ? 6.337 2.871 5.326 1.00 90.00 71 VAL A O 1
ATOM 567 N N . LEU A 1 72 ? 6.620 1.972 3.278 1.00 93.06 72 LEU A N 1
ATOM 568 C CA . LEU A 1 72 ? 5.280 1.391 3.175 1.00 93.06 72 LEU A CA 1
ATOM 569 C C . LEU A 1 72 ? 5.018 0.370 4.288 1.00 93.06 72 LEU A C 1
ATOM 571 O O . LEU A 1 72 ? 3.998 0.466 4.968 1.00 93.06 72 LEU A O 1
ATOM 575 N N . LEU A 1 73 ? 5.964 -0.533 4.566 1.00 89.88 73 LEU A N 1
ATOM 576 C CA . LEU A 1 73 ? 5.837 -1.499 5.665 1.00 89.88 73 LEU A CA 1
ATOM 577 C C . LEU A 1 73 ? 5.707 -0.802 7.022 1.00 89.88 73 LEU A C 1
ATOM 579 O O . LEU A 1 73 ? 4.845 -1.158 7.821 1.00 89.88 73 LEU A O 1
ATOM 583 N N . GLN A 1 74 ? 6.499 0.245 7.275 1.00 88.31 74 GLN A N 1
ATOM 584 C CA . GLN A 1 74 ? 6.363 1.030 8.502 1.00 88.31 74 GLN A CA 1
ATOM 585 C C . GLN A 1 74 ? 4.964 1.651 8.643 1.00 88.31 74 GLN A C 1
ATOM 587 O O . GLN A 1 74 ? 4.487 1.809 9.769 1.00 88.31 74 GLN A O 1
ATOM 592 N N . ARG A 1 75 ? 4.322 2.047 7.538 1.00 89.75 75 ARG A N 1
ATOM 593 C CA . ARG A 1 75 ? 2.955 2.584 7.558 1.00 89.75 75 ARG A CA 1
ATOM 594 C C . ARG A 1 75 ? 1.910 1.501 7.798 1.00 89.75 75 ARG A C 1
ATOM 596 O O . ARG A 1 75 ? 0.998 1.751 8.575 1.00 89.75 75 ARG A O 1
ATOM 603 N N . LEU A 1 76 ? 2.070 0.312 7.216 1.00 90.00 76 LEU A N 1
ATOM 604 C CA . LEU A 1 76 ? 1.162 -0.818 7.445 1.00 90.00 76 LEU A CA 1
ATOM 605 C C . LEU A 1 76 ? 1.148 -1.291 8.906 1.00 90.00 76 LEU A C 1
ATOM 607 O O . LEU A 1 76 ? 0.114 -1.740 9.379 1.00 90.00 76 LEU A O 1
ATOM 611 N N . GLY A 1 77 ? 2.261 -1.156 9.634 1.00 84.62 77 GLY A N 1
ATOM 612 C CA . GLY A 1 77 ? 2.324 -1.495 11.063 1.00 84.62 77 GLY A CA 1
ATOM 613 C C . GLY A 1 77 ? 1.832 -0.414 12.022 1.00 84.62 77 GLY A C 1
ATOM 614 O O . GLY A 1 77 ? 2.092 -0.508 13.220 1.00 84.62 77 GLY A O 1
ATOM 615 N N . ARG A 1 78 ? 1.198 0.656 11.530 1.00 84.31 78 ARG A N 1
ATOM 616 C CA . ARG A 1 78 ? 0.539 1.637 12.401 1.00 84.31 78 ARG A CA 1
ATOM 617 C C . ARG A 1 78 ? -0.808 1.088 12.874 1.00 84.31 78 ARG A C 1
ATOM 619 O O . ARG A 1 78 ? -1.447 0.310 12.177 1.00 84.31 78 ARG A O 1
ATOM 626 N N . SER A 1 79 ? -1.253 1.524 14.045 1.00 79.62 79 SER A N 1
ATOM 627 C CA . SER A 1 79 ? -2.537 1.139 14.637 1.00 79.62 79 SER A CA 1
ATOM 628 C C . SER A 1 79 ? -3.288 2.360 15.171 1.00 79.62 79 SER A C 1
ATOM 630 O O . SER A 1 79 ? -2.731 3.461 15.253 1.00 79.62 79 SER A O 1
ATOM 632 N N . GLY A 1 80 ? -4.566 2.170 15.509 1.00 80.94 80 GLY A N 1
ATOM 633 C CA . GLY A 1 80 ? -5.404 3.192 16.135 1.00 80.94 80 GLY A CA 1
ATOM 634 C C . GLY A 1 80 ? -5.617 4.423 15.251 1.00 80.94 80 GLY A C 1
ATOM 635 O O . GLY A 1 80 ? -5.964 4.304 14.077 1.00 80.94 80 GLY A O 1
ATOM 636 N N . THR A 1 81 ? -5.367 5.609 15.812 1.00 83.88 81 THR A N 1
ATOM 637 C CA . THR A 1 81 ? -5.636 6.922 15.190 1.00 83.88 81 THR A CA 1
ATOM 638 C C . THR A 1 81 ? -4.864 7.181 13.893 1.00 83.88 81 THR A C 1
ATOM 640 O O . THR A 1 81 ? -5.200 8.089 13.139 1.00 83.88 81 THR A O 1
ATOM 643 N N . ALA A 1 82 ? -3.851 6.369 13.580 1.00 86.94 82 ALA A N 1
ATOM 644 C CA . ALA A 1 82 ? -3.077 6.455 12.344 1.00 86.94 82 ALA A CA 1
ATOM 645 C C . ALA A 1 82 ? -3.670 5.636 11.174 1.00 86.94 82 ALA A C 1
ATOM 647 O O . ALA A 1 82 ? -2.963 5.374 10.196 1.00 86.94 82 ALA A O 1
ATOM 648 N N . TRP A 1 83 ? -4.947 5.241 11.244 1.00 90.50 83 TRP A N 1
ATOM 649 C CA . TRP A 1 83 ? -5.650 4.463 10.211 1.00 90.50 83 TRP A CA 1
ATOM 650 C C . TRP A 1 83 ? -5.503 5.045 8.796 1.00 90.50 83 TRP A C 1
ATOM 652 O O . TRP A 1 83 ? -5.333 4.293 7.836 1.00 90.50 83 TRP A O 1
ATOM 662 N N . THR A 1 84 ? -5.478 6.375 8.656 1.00 92.12 84 THR A N 1
ATOM 663 C CA . THR A 1 84 ? -5.296 7.056 7.367 1.00 92.12 84 THR A CA 1
ATOM 664 C C . THR A 1 84 ? -3.977 6.661 6.715 1.00 92.12 84 THR A C 1
ATOM 666 O O . THR A 1 84 ? -3.932 6.361 5.526 1.00 92.12 84 THR A O 1
ATOM 669 N N . GLN A 1 85 ? -2.891 6.586 7.487 1.00 90.31 85 GLN A N 1
ATOM 670 C CA . GLN A 1 85 ? -1.586 6.188 6.960 1.00 90.31 85 GLN A CA 1
ATOM 671 C C . GLN A 1 85 ? -1.564 4.731 6.502 1.00 90.31 85 GLN A C 1
ATOM 673 O O . GLN A 1 85 ? -0.952 4.425 5.479 1.00 90.31 85 GLN A O 1
ATOM 678 N N . VAL A 1 86 ? -2.246 3.852 7.239 1.00 92.94 86 VAL A N 1
ATOM 679 C CA . VAL A 1 86 ? -2.404 2.439 6.874 1.00 92.94 86 VAL A CA 1
ATOM 680 C C . VAL A 1 86 ? -3.170 2.330 5.556 1.00 92.94 86 VAL A C 1
ATOM 682 O O . VAL A 1 86 ? -2.702 1.691 4.615 1.00 92.94 86 VAL A O 1
ATOM 685 N N . TYR A 1 87 ? -4.307 3.023 5.452 1.00 93.94 87 TYR A N 1
ATOM 686 C CA . TYR A 1 87 ? -5.128 3.046 4.245 1.00 93.94 87 TYR A CA 1
ATOM 687 C C . TYR A 1 87 ? -4.351 3.567 3.028 1.00 93.94 87 TYR A C 1
ATOM 689 O O . TYR A 1 87 ? -4.335 2.927 1.977 1.00 93.94 87 TYR A O 1
ATOM 697 N N . LYS A 1 88 ? -3.650 4.699 3.164 1.00 93.69 88 LYS A N 1
ATOM 698 C CA . LYS A 1 88 ? -2.847 5.271 2.074 1.00 93.69 88 LYS A CA 1
ATOM 699 C C . LYS A 1 88 ? -1.697 4.365 1.649 1.00 93.69 88 LYS A C 1
ATOM 701 O O . LYS A 1 88 ? -1.397 4.293 0.462 1.00 93.69 88 LYS A O 1
ATOM 706 N N . ALA A 1 89 ? -1.076 3.649 2.586 1.00 95.06 89 ALA A N 1
ATOM 707 C CA . ALA A 1 89 ? -0.054 2.665 2.251 1.00 95.06 89 ALA A CA 1
ATOM 708 C C . ALA A 1 89 ? -0.631 1.509 1.421 1.00 95.06 89 ALA A C 1
ATOM 710 O O . ALA A 1 89 ? -0.018 1.121 0.432 1.00 95.06 89 ALA A O 1
ATOM 711 N N . LEU A 1 90 ? -1.830 1.014 1.752 1.00 95.88 90 LEU A N 1
ATOM 712 C CA . LEU A 1 90 ? -2.520 0.005 0.938 1.00 95.88 90 LEU A CA 1
ATOM 713 C C . LEU A 1 90 ? -2.833 0.523 -0.475 1.00 95.88 90 LEU A C 1
ATOM 715 O O . LEU A 1 90 ? -2.635 -0.200 -1.449 1.00 95.88 90 LEU A O 1
ATOM 719 N N . VAL A 1 91 ? -3.278 1.779 -0.602 1.00 95.38 91 VAL A N 1
ATOM 720 C CA . VAL A 1 91 ? -3.512 2.429 -1.906 1.00 95.38 91 VAL A CA 1
ATOM 721 C C . VAL A 1 91 ? -2.216 2.534 -2.714 1.00 95.38 91 VAL A C 1
ATOM 723 O O . VAL A 1 91 ? -2.201 2.170 -3.888 1.00 95.38 91 VAL A O 1
ATOM 726 N N . ALA A 1 92 ? -1.124 2.982 -2.091 1.00 95.62 92 ALA A N 1
ATOM 727 C CA . ALA A 1 92 ? 0.173 3.103 -2.747 1.00 95.62 92 ALA A CA 1
ATOM 728 C C . ALA A 1 92 ? 0.708 1.740 -3.217 1.00 95.62 92 ALA A C 1
ATOM 730 O O . ALA A 1 92 ? 1.163 1.626 -4.352 1.00 95.62 92 ALA A O 1
ATOM 731 N N . ILE A 1 93 ? 0.598 0.693 -2.390 1.00 96.19 93 ILE A N 1
ATOM 732 C CA . ILE A 1 93 ? 1.020 -0.667 -2.763 1.00 96.19 93 ILE A CA 1
ATOM 733 C C . ILE A 1 93 ? 0.206 -1.182 -3.947 1.00 96.19 93 ILE A C 1
ATOM 735 O O . ILE A 1 93 ? 0.794 -1.685 -4.899 1.00 96.19 93 ILE A O 1
ATOM 739 N N . GLU A 1 94 ? -1.123 -1.037 -3.924 1.00 95.38 94 GLU A N 1
ATOM 740 C CA . GLU A 1 94 ? -1.972 -1.439 -5.052 1.00 95.38 94 GLU A CA 1
ATOM 741 C C . GLU A 1 94 ? -1.550 -0.724 -6.342 1.00 95.38 94 GLU A C 1
ATOM 743 O O . GLU A 1 94 ? -1.422 -1.355 -7.390 1.00 95.38 94 GLU A O 1
ATOM 748 N N . HIS A 1 95 ? -1.263 0.578 -6.262 1.00 94.44 95 HIS A N 1
ATOM 749 C CA . HIS A 1 95 ? -0.847 1.354 -7.423 1.00 94.44 95 HIS A CA 1
ATOM 750 C C . HIS A 1 95 ? 0.522 0.921 -7.968 1.00 94.44 95 HIS A C 1
ATOM 752 O O . HIS A 1 95 ? 0.659 0.748 -9.180 1.00 94.44 95 HIS A O 1
ATOM 758 N N . LEU A 1 96 ? 1.509 0.679 -7.101 1.00 94.75 96 LEU A N 1
ATOM 759 C CA . LEU A 1 96 ? 2.825 0.163 -7.496 1.00 94.75 96 LEU A CA 1
ATOM 760 C C . LEU A 1 96 ? 2.696 -1.219 -8.148 1.00 94.75 96 LEU A C 1
ATOM 762 O O . LEU A 1 96 ? 3.130 -1.434 -9.276 1.00 94.75 96 LEU A O 1
ATOM 766 N N . VAL A 1 97 ? 1.960 -2.128 -7.511 1.00 94.81 97 VAL A N 1
ATOM 767 C CA . VAL A 1 97 ? 1.676 -3.472 -8.035 1.00 94.81 97 VAL A CA 1
ATOM 768 C C . VAL A 1 97 ? 0.994 -3.443 -9.410 1.00 94.81 97 VAL A C 1
ATOM 770 O O . VAL A 1 97 ? 1.103 -4.417 -10.154 1.00 94.81 97 VAL A O 1
ATOM 773 N N . LEU A 1 98 ? 0.350 -2.343 -9.802 1.00 92.06 98 LEU A N 1
ATOM 774 C CA . LEU A 1 98 ? -0.263 -2.179 -11.122 1.00 92.06 98 LEU A CA 1
ATOM 775 C C . LEU A 1 98 ? 0.616 -1.443 -12.150 1.00 92.06 98 LEU A C 1
ATOM 777 O O . LEU A 1 98 ? 0.509 -1.742 -13.336 1.00 92.06 98 LEU A O 1
ATOM 781 N N . HIS A 1 99 ? 1.481 -0.514 -11.734 1.00 92.31 99 HIS A N 1
ATOM 782 C CA . HIS A 1 99 ? 2.123 0.432 -12.666 1.00 92.31 99 HIS A CA 1
ATOM 783 C C . HIS A 1 99 ? 3.656 0.491 -12.591 1.00 92.31 99 HIS A C 1
ATOM 785 O O . HIS A 1 99 ? 4.277 1.049 -13.496 1.00 92.31 99 HIS A O 1
ATOM 791 N N . SER A 1 100 ? 4.278 -0.052 -11.541 1.00 91.25 100 SER A N 1
ATOM 792 C CA . SER A 1 100 ? 5.736 -0.024 -11.350 1.00 91.25 100 SER A CA 1
ATOM 793 C C . SER A 1 100 ? 6.411 -1.282 -11.917 1.00 91.25 100 SER A C 1
ATOM 795 O O . SER A 1 100 ? 5.825 -1.978 -12.746 1.00 91.25 100 SER A O 1
ATOM 797 N N . SER A 1 101 ? 7.647 -1.594 -11.518 1.00 91.19 101 SER A N 1
ATOM 798 C CA . SER A 1 101 ? 8.358 -2.805 -11.953 1.00 91.19 101 SER A CA 1
ATOM 799 C C . SER A 1 101 ? 7.638 -4.114 -11.531 1.00 91.19 101 SER A C 1
ATOM 801 O O . SER A 1 101 ? 6.857 -4.114 -10.574 1.00 91.19 101 SER A O 1
ATOM 803 N N . PRO A 1 102 ? 7.812 -5.247 -12.240 1.00 91.38 102 PRO A N 1
ATOM 804 C CA . PRO A 1 102 ? 7.190 -6.522 -11.861 1.00 91.38 102 PRO A CA 1
ATOM 805 C C . PRO A 1 102 ? 7.690 -7.066 -10.511 1.00 91.38 102 PRO A C 1
ATOM 807 O O . PRO A 1 102 ? 6.958 -7.789 -9.837 1.00 91.38 102 PRO A O 1
ATOM 810 N N . GLU A 1 103 ? 8.888 -6.685 -10.071 1.00 92.94 103 GLU A N 1
ATOM 811 C CA . GLU A 1 103 ? 9.469 -7.063 -8.778 1.00 92.94 103 GLU A CA 1
ATOM 812 C C . GLU A 1 103 ? 8.622 -6.561 -7.598 1.00 92.94 103 GLU A C 1
ATOM 814 O O . GLU A 1 103 ? 8.553 -7.227 -6.563 1.00 92.94 103 GLU A O 1
ATOM 819 N N . TRP A 1 104 ? 7.889 -5.453 -7.768 1.00 94.88 104 TRP A N 1
ATOM 820 C CA . TRP A 1 104 ? 6.921 -4.972 -6.776 1.00 94.88 104 TRP A CA 1
ATOM 821 C C . TRP A 1 104 ? 5.781 -5.959 -6.522 1.00 94.88 104 TRP A C 1
ATOM 823 O O . TRP A 1 104 ? 5.247 -5.995 -5.416 1.00 94.88 104 TRP A O 1
ATOM 833 N N . VAL A 1 105 ? 5.426 -6.790 -7.508 1.00 94.94 105 VAL A N 1
ATOM 834 C CA . VAL A 1 105 ? 4.443 -7.867 -7.326 1.00 94.94 105 VAL A CA 1
ATOM 835 C C . VAL A 1 105 ? 5.006 -8.940 -6.399 1.00 94.94 105 VAL A C 1
ATOM 837 O O . VAL A 1 105 ? 4.344 -9.313 -5.433 1.00 94.94 105 VAL A O 1
ATOM 840 N N . SER A 1 106 ? 6.237 -9.395 -6.659 1.00 93.75 106 SER A N 1
ATOM 841 C CA . SER A 1 106 ? 6.919 -10.394 -5.824 1.00 93.75 106 SER A CA 1
ATOM 842 C C . SER A 1 106 ? 7.064 -9.890 -4.392 1.00 93.75 106 SER A C 1
ATOM 844 O O . SER A 1 106 ? 6.666 -10.562 -3.445 1.00 93.75 106 SER A O 1
ATOM 846 N N . TRP A 1 107 ? 7.532 -8.649 -4.235 1.00 94.50 107 TRP A N 1
ATOM 847 C CA . TRP A 1 107 ? 7.657 -8.005 -2.934 1.00 94.50 107 TRP A CA 1
ATOM 848 C C . TRP A 1 107 ? 6.308 -7.877 -2.212 1.00 94.50 107 TRP A C 1
ATOM 850 O O . TRP A 1 107 ? 6.214 -8.153 -1.014 1.00 94.50 107 TRP A O 1
ATOM 860 N N . ALA A 1 108 ? 5.242 -7.498 -2.924 1.00 95.06 108 ALA A N 1
ATOM 861 C CA . ALA A 1 108 ? 3.921 -7.364 -2.323 1.00 95.06 108 ALA A CA 1
ATOM 862 C C . ALA A 1 108 ? 3.362 -8.711 -1.846 1.00 95.06 108 ALA A C 1
ATOM 864 O O . ALA A 1 108 ? 2.741 -8.761 -0.788 1.00 95.06 108 ALA A O 1
ATOM 865 N N . VAL A 1 109 ? 3.604 -9.799 -2.581 1.00 94.00 109 VAL A N 1
ATOM 866 C CA . VAL A 1 109 ? 3.174 -11.151 -2.196 1.00 94.00 109 VAL A CA 1
ATOM 867 C C . VAL A 1 109 ? 3.994 -11.681 -1.018 1.00 94.00 109 VAL A C 1
ATOM 869 O O . VAL A 1 109 ? 3.421 -12.131 -0.027 1.00 94.00 109 VAL A O 1
ATOM 872 N N . GLU A 1 110 ? 5.321 -11.619 -1.108 1.00 90.81 110 GLU A N 1
ATOM 873 C CA . GLU A 1 110 ? 6.225 -12.295 -0.168 1.00 90.81 110 GLU A CA 1
ATOM 874 C C . GLU A 1 110 ? 6.476 -11.490 1.110 1.00 90.81 110 GLU A C 1
ATOM 876 O O . GLU A 1 110 ? 6.570 -12.058 2.198 1.00 90.81 110 GLU A O 1
ATOM 881 N N . VAL A 1 111 ? 6.580 -10.164 0.992 1.00 89.69 111 VAL A N 1
ATOM 882 C CA . VAL A 1 111 ? 6.991 -9.285 2.095 1.00 89.69 111 VAL A CA 1
ATOM 883 C C . VAL A 1 111 ? 5.795 -8.542 2.683 1.00 89.69 111 VAL A C 1
ATOM 885 O O . VAL A 1 111 ? 5.586 -8.575 3.896 1.00 89.69 111 VAL A O 1
ATOM 888 N N . ALA A 1 112 ? 4.987 -7.878 1.851 1.00 91.31 112 ALA A N 1
ATOM 889 C CA . ALA A 1 112 ? 3.845 -7.099 2.340 1.00 91.31 112 ALA A CA 1
ATOM 890 C C . ALA A 1 112 ? 2.609 -7.965 2.647 1.00 91.31 112 ALA A C 1
ATOM 892 O O . ALA A 1 112 ? 1.840 -7.626 3.550 1.00 91.31 112 ALA A O 1
ATOM 893 N N . GLY A 1 113 ? 2.438 -9.090 1.947 1.00 92.50 113 GLY A N 1
ATOM 894 C CA . GLY A 1 113 ? 1.272 -9.976 2.004 1.00 92.50 113 GLY A CA 1
ATOM 895 C C . GLY A 1 113 ? 0.843 -10.383 3.417 1.00 92.50 113 GLY A C 1
ATOM 896 O O . GLY A 1 113 ? -0.332 -10.210 3.750 1.00 92.50 113 GLY A O 1
ATOM 897 N N . PR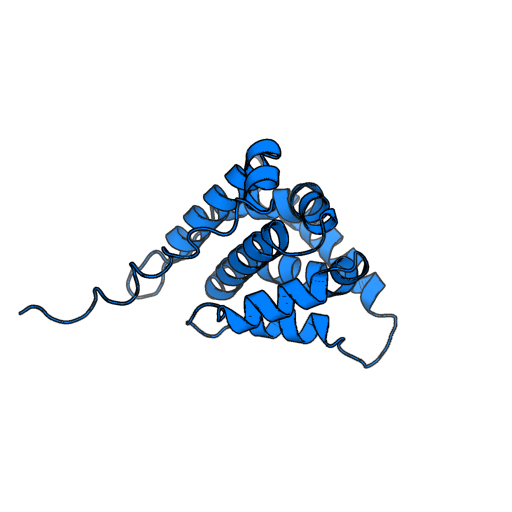O A 1 114 ? 1.758 -10.834 4.298 1.00 89.44 114 PRO A N 1
ATOM 898 C CA . PRO A 1 114 ? 1.417 -11.149 5.686 1.00 89.44 114 PRO A CA 1
ATOM 899 C C . PRO A 1 114 ? 0.797 -9.968 6.450 1.00 89.44 114 PRO A C 1
ATOM 901 O O . PRO A 1 114 ? -0.163 -10.153 7.196 1.00 89.44 114 PRO A O 1
ATOM 904 N N . CYS A 1 115 ? 1.294 -8.748 6.228 1.00 89.06 115 CYS A N 1
ATOM 905 C CA . CYS A 1 115 ? 0.761 -7.530 6.848 1.00 89.06 115 CYS A CA 1
ATOM 906 C C . CYS A 1 115 ? -0.626 -7.201 6.290 1.00 89.06 115 CYS A C 1
ATOM 908 O O . CYS A 1 115 ? -1.548 -6.906 7.040 1.00 89.06 115 CYS A O 1
ATOM 910 N N . ILE A 1 116 ? -0.776 -7.269 4.963 1.00 92.75 116 ILE A N 1
ATOM 911 C CA . ILE A 1 116 ? -2.043 -6.992 4.276 1.00 92.75 116 ILE A CA 1
ATOM 912 C C . ILE A 1 116 ? -3.129 -7.963 4.762 1.00 92.75 116 ILE A C 1
ATOM 914 O O . ILE A 1 116 ? -4.251 -7.541 5.022 1.00 92.75 116 ILE A O 1
ATOM 918 N N . CYS A 1 117 ? -2.787 -9.239 4.961 1.00 91.94 117 CYS A N 1
ATOM 919 C CA . CYS A 1 117 ? -3.686 -10.242 5.530 1.00 91.94 117 CYS A CA 1
ATOM 920 C C . CYS A 1 117 ? -4.163 -9.859 6.944 1.00 91.94 117 CYS A C 1
ATOM 922 O O . CYS A 1 117 ? -5.359 -9.881 7.218 1.00 91.94 117 CYS A O 1
ATOM 924 N N . GLN A 1 118 ? -3.258 -9.421 7.826 1.00 89.69 118 GLN A N 1
ATOM 925 C CA . GLN A 1 118 ? -3.618 -8.978 9.183 1.00 89.69 118 GLN A CA 1
ATOM 926 C C . GLN A 1 118 ? -4.511 -7.732 9.191 1.00 89.69 118 GLN A C 1
ATOM 928 O O . GLN A 1 118 ? -5.407 -7.606 10.021 1.00 89.69 118 GLN A O 1
ATOM 933 N N . LEU A 1 119 ? -4.308 -6.811 8.248 1.00 93.12 119 LEU A N 1
ATOM 934 C CA . LEU A 1 119 ? -5.107 -5.587 8.152 1.00 93.12 119 LEU A CA 1
ATOM 935 C C . LEU A 1 119 ? -6.578 -5.842 7.786 1.00 93.12 119 LEU A C 1
ATOM 937 O O . LEU A 1 119 ? -7.405 -4.942 7.932 1.00 93.12 119 LEU A O 1
ATOM 941 N N . GLN A 1 120 ? -6.942 -7.064 7.386 1.00 93.38 120 GLN A N 1
ATOM 942 C CA . GLN A 1 120 ? -8.341 -7.456 7.191 1.00 93.38 120 GLN A CA 1
ATOM 943 C C . GLN A 1 120 ? -9.141 -7.494 8.501 1.00 93.38 120 GLN A C 1
ATOM 945 O O . GLN A 1 120 ? -10.365 -7.418 8.459 1.00 93.38 120 GLN A O 1
ATOM 950 N N . THR A 1 121 ? -8.477 -7.544 9.660 1.00 91.56 121 THR A N 1
ATOM 951 C CA . THR A 1 121 ? -9.113 -7.461 10.987 1.00 91.56 121 THR A CA 1
ATOM 952 C C . THR A 1 121 ? -8.815 -6.139 11.701 1.00 91.56 121 THR A C 1
ATOM 954 O O . THR A 1 121 ? -8.991 -6.039 12.911 1.00 91.56 121 THR A O 1
ATOM 957 N N . PHE A 1 122 ? -8.357 -5.112 10.975 1.00 91.50 122 PHE A N 1
ATOM 958 C CA . PHE A 1 122 ? -8.013 -3.805 11.541 1.00 91.50 122 PHE A CA 1
ATOM 959 C C . PHE A 1 122 ? -9.223 -3.125 12.201 1.00 91.50 122 PHE A C 1
ATOM 961 O O . PHE A 1 122 ? -10.297 -3.057 11.602 1.00 91.50 122 PHE A O 1
ATOM 968 N N . GLN A 1 123 ? -9.054 -2.580 13.407 1.00 90.56 123 GLN A N 1
ATOM 969 C CA . GLN A 1 123 ? -10.116 -1.909 14.163 1.00 90.56 123 GLN A CA 1
ATOM 970 C C . GLN A 1 123 ? -9.745 -0.457 14.460 1.00 90.56 123 GLN A C 1
ATOM 972 O O . GLN A 1 123 ? -8.670 -0.179 14.993 1.00 90.56 123 GLN A O 1
ATOM 977 N N . HIS A 1 124 ? -10.652 0.460 14.126 1.00 91.19 124 HIS A N 1
ATOM 978 C CA . HIS A 1 124 ? -10.592 1.844 14.574 1.00 91.19 124 HIS A CA 1
ATOM 979 C C . HIS A 1 124 ? -11.982 2.475 14.485 1.00 91.19 124 HIS A C 1
ATOM 981 O O . HIS A 1 124 ? -12.515 2.634 13.389 1.00 91.19 124 HIS A O 1
ATOM 987 N N . VAL A 1 125 ? -12.530 2.824 15.644 1.00 92.06 125 VAL A N 1
ATOM 988 C CA . VAL A 1 125 ? -13.744 3.629 15.796 1.00 92.06 125 VAL A CA 1
ATOM 989 C C . VAL A 1 125 ? -13.309 4.960 16.408 1.00 92.06 125 VAL A C 1
ATOM 991 O O . VAL A 1 125 ? -12.436 4.962 17.284 1.00 92.06 125 VAL A O 1
ATOM 994 N N . ASP A 1 126 ? -13.814 6.076 15.891 1.00 90.44 126 ASP A N 1
ATOM 995 C CA . ASP A 1 126 ? -13.502 7.404 16.426 1.00 90.44 126 ASP A CA 1
ATOM 996 C C . ASP A 1 126 ? -14.438 7.811 17.579 1.00 90.44 126 ASP A C 1
ATOM 998 O O . ASP A 1 126 ? -15.186 6.999 18.116 1.00 90.44 126 ASP A O 1
ATOM 1002 N N . SER A 1 127 ? -14.349 9.072 18.010 1.00 91.81 127 SER A N 1
ATOM 1003 C CA . SER A 1 127 ? -15.185 9.624 19.082 1.00 91.81 127 SER A CA 1
ATOM 1004 C C . SER A 1 127 ? -16.647 9.851 18.688 1.00 91.81 127 SER A C 1
ATOM 1006 O O . SER A 1 127 ? -17.452 10.135 19.568 1.00 91.81 127 SER A O 1
ATOM 1008 N N . GLU A 1 128 ? -16.979 9.772 17.399 1.00 93.44 128 GLU A N 1
ATOM 1009 C CA . GLU A 1 128 ? -18.333 9.942 16.855 1.00 93.44 128 GLU A CA 1
ATOM 1010 C C . GLU A 1 128 ? -18.963 8.583 16.484 1.00 93.44 128 GLU A C 1
ATOM 1012 O O . GLU A 1 128 ? -19.918 8.529 15.713 1.00 93.44 128 GLU A O 1
ATOM 1017 N N . ASP A 1 129 ? -18.423 7.479 17.021 1.00 92.44 129 ASP A N 1
ATOM 1018 C CA . ASP A 1 129 ? -18.810 6.091 16.725 1.00 92.44 129 ASP A CA 1
ATOM 1019 C C . ASP A 1 129 ? -18.666 5.688 15.239 1.00 92.44 129 ASP A C 1
ATOM 1021 O O . ASP A 1 129 ? -19.226 4.685 14.781 1.00 92.44 129 ASP A O 1
ATOM 1025 N N . GLN A 1 130 ? -17.849 6.412 14.467 1.00 91.38 130 GLN A N 1
ATOM 1026 C CA . GLN A 1 130 ? -17.592 6.107 13.063 1.00 91.38 130 GLN A CA 1
ATOM 1027 C C . GLN A 1 130 ? -16.484 5.050 12.917 1.00 91.38 130 GLN A C 1
ATOM 1029 O O . GLN A 1 130 ? -15.326 5.257 13.290 1.00 91.38 130 GLN A O 1
ATOM 1034 N N . ASP A 1 131 ? -16.810 3.910 12.295 1.00 92.88 131 ASP A N 1
ATOM 1035 C CA . ASP A 1 131 ? -15.846 2.834 12.010 1.00 92.88 131 ASP A CA 1
ATOM 1036 C C . ASP A 1 131 ? -14.985 3.149 10.774 1.00 92.88 131 ASP A C 1
ATOM 1038 O O . ASP A 1 131 ? -15.248 2.725 9.643 1.00 92.88 131 ASP A O 1
ATOM 1042 N N . TRP A 1 132 ? -13.898 3.880 10.996 1.00 91.56 132 TRP A N 1
ATOM 1043 C CA . TRP A 1 132 ? -12.858 4.113 9.993 1.00 91.56 132 TRP A CA 1
ATOM 1044 C C . TRP A 1 132 ? -12.042 2.857 9.670 1.00 91.56 132 TRP A C 1
ATOM 1046 O O . TRP A 1 132 ? -11.477 2.737 8.575 1.00 91.56 132 TRP A O 1
ATOM 1056 N N . GLY A 1 133 ? -12.000 1.892 10.591 1.00 92.81 133 GLY A N 1
ATOM 1057 C CA . GLY A 1 133 ? -11.356 0.602 10.381 1.00 92.81 133 GLY A CA 1
ATOM 1058 C C . GLY A 1 133 ? -11.983 -0.191 9.235 1.00 92.81 133 GLY A C 1
ATOM 1059 O O . GLY A 1 133 ? -11.260 -0.850 8.486 1.00 92.81 133 GLY A O 1
ATOM 1060 N N . ALA A 1 134 ? -13.293 -0.055 9.010 1.00 94.12 134 ALA A N 1
ATOM 1061 C CA . ALA A 1 134 ? -13.996 -0.685 7.894 1.00 94.12 134 ALA A CA 1
ATOM 1062 C C . ALA A 1 134 ? -13.365 -0.362 6.526 1.00 94.12 134 ALA A C 1
ATOM 1064 O O . ALA A 1 134 ? -13.212 -1.260 5.693 1.00 94.12 134 ALA A O 1
ATOM 1065 N N . LYS A 1 135 ? -12.911 0.883 6.307 1.00 92.75 135 LYS A N 1
ATOM 1066 C CA . LYS A 1 135 ? -12.243 1.292 5.054 1.00 92.75 135 LYS A CA 1
ATOM 1067 C C . LYS A 1 135 ? -10.912 0.570 4.855 1.00 92.75 135 LYS A C 1
ATOM 1069 O O . LYS A 1 135 ? -10.598 0.140 3.744 1.00 92.75 135 LYS A O 1
ATOM 1074 N N . VAL A 1 136 ? -10.135 0.422 5.930 1.00 94.50 136 VAL A N 1
ATOM 1075 C CA . VAL A 1 136 ? -8.856 -0.304 5.915 1.00 94.50 136 VAL A CA 1
ATOM 1076 C C . VAL A 1 136 ? -9.096 -1.781 5.617 1.00 94.50 136 VAL A C 1
ATOM 1078 O O . VAL A 1 136 ? -8.466 -2.317 4.706 1.00 94.50 136 VAL A O 1
ATOM 1081 N N . ARG A 1 137 ? -10.051 -2.415 6.312 1.00 96.31 137 ARG A N 1
ATOM 1082 C CA . ARG A 1 137 ? -10.392 -3.833 6.120 1.00 96.31 137 ARG A CA 1
ATOM 1083 C C . ARG A 1 137 ? -10.839 -4.119 4.687 1.00 96.31 137 ARG A C 1
ATOM 1085 O O . ARG A 1 137 ? -10.322 -5.041 4.060 1.00 96.31 137 ARG A O 1
ATOM 1092 N N . ALA A 1 138 ? -11.734 -3.294 4.138 1.00 96.56 138 ALA A N 1
ATOM 1093 C CA . ALA A 1 138 ? -12.214 -3.435 2.764 1.00 96.56 138 ALA A CA 1
ATOM 1094 C C . ALA A 1 138 ? -11.074 -3.322 1.737 1.00 96.56 138 ALA A C 1
ATOM 1096 O O . ALA A 1 138 ? -10.959 -4.156 0.835 1.00 96.56 138 ALA A O 1
ATOM 1097 N N . LYS A 1 139 ? -10.187 -2.329 1.895 1.00 96.31 139 LYS A N 1
ATOM 1098 C CA . LYS A 1 139 ? -9.043 -2.140 0.991 1.00 96.31 139 LYS A CA 1
ATOM 1099 C C . LYS A 1 139 ? -8.014 -3.267 1.115 1.00 96.31 139 LYS A C 1
ATOM 1101 O O . LYS A 1 139 ? -7.509 -3.735 0.097 1.00 96.31 139 LYS A O 1
ATOM 1106 N N . ALA A 1 140 ? -7.731 -3.729 2.332 1.00 96.12 140 ALA A N 1
ATOM 1107 C CA . ALA A 1 140 ? -6.817 -4.839 2.585 1.00 96.12 140 ALA A CA 1
ATOM 1108 C C . ALA A 1 140 ? -7.330 -6.151 1.972 1.00 96.12 140 ALA A C 1
ATOM 1110 O O . ALA A 1 140 ? -6.573 -6.849 1.298 1.00 96.12 140 ALA A O 1
ATOM 1111 N N . ALA A 1 141 ? -8.623 -6.451 2.135 1.00 96.94 141 ALA A N 1
ATOM 1112 C CA . ALA A 1 141 ? -9.255 -7.625 1.538 1.00 96.94 141 ALA A CA 1
ATOM 1113 C C . ALA A 1 141 ? -9.222 -7.573 0.002 1.00 96.94 141 ALA A C 1
ATOM 1115 O O . ALA A 1 141 ? -8.897 -8.570 -0.645 1.00 96.94 141 ALA A O 1
ATOM 1116 N N . HIS A 1 142 ? -9.495 -6.406 -0.593 1.00 96.50 142 HIS A N 1
ATOM 1117 C CA . HIS A 1 142 ? -9.387 -6.216 -2.041 1.00 96.50 142 HIS A CA 1
ATOM 1118 C C . HIS A 1 142 ? -7.964 -6.473 -2.556 1.00 96.50 142 HIS A C 1
ATOM 1120 O O . HIS A 1 142 ? -7.784 -7.203 -3.534 1.00 96.50 142 HIS A O 1
ATOM 1126 N N . LEU A 1 143 ? -6.957 -5.905 -1.890 1.00 96.19 143 LEU A N 1
ATOM 1127 C CA . LEU A 1 143 ? -5.564 -6.044 -2.297 1.00 96.19 143 LEU A CA 1
ATOM 1128 C C . LEU A 1 143 ? -5.053 -7.483 -2.127 1.00 96.19 143 LEU A C 1
ATOM 1130 O O . LEU A 1 143 ? -4.458 -8.022 -3.055 1.00 96.19 143 LEU A O 1
ATOM 1134 N N . ASP A 1 144 ? -5.330 -8.141 -0.998 1.00 95.94 144 ASP A N 1
ATOM 1135 C CA . ASP A 1 144 ? -4.979 -9.557 -0.788 1.00 95.94 144 ASP A CA 1
ATOM 1136 C C . ASP A 1 144 ? -5.602 -10.452 -1.872 1.00 95.94 144 ASP A C 1
ATOM 1138 O O . ASP A 1 144 ? -4.934 -11.288 -2.484 1.00 95.94 144 ASP A O 1
ATOM 1142 N N . HIS A 1 145 ? -6.870 -10.205 -2.197 1.00 95.50 145 HIS A N 1
ATOM 1143 C CA . HIS A 1 145 ? -7.568 -10.909 -3.261 1.00 95.50 145 HIS A CA 1
ATOM 1144 C C . HIS A 1 145 ? -6.949 -10.683 -4.651 1.00 95.50 145 HIS A C 1
ATOM 1146 O O . HIS A 1 145 ? -6.908 -11.607 -5.470 1.00 95.50 145 HIS A O 1
ATOM 1152 N N . LEU A 1 146 ? -6.474 -9.466 -4.936 1.00 94.00 146 LEU A N 1
ATOM 1153 C CA . LEU A 1 146 ? -5.761 -9.146 -6.172 1.00 94.00 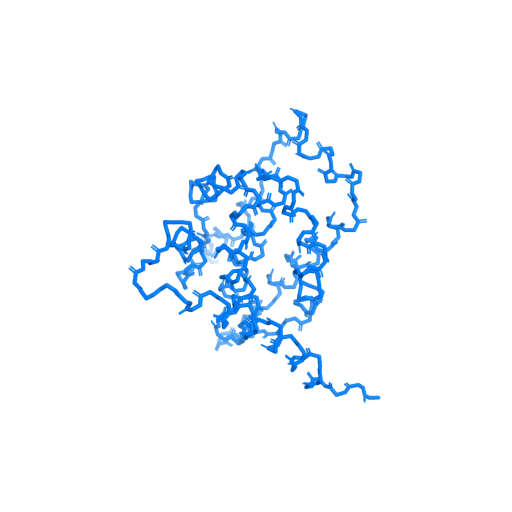146 LEU A CA 1
ATOM 1154 C C . LEU A 1 146 ? -4.416 -9.888 -6.246 1.00 94.00 146 LEU A C 1
ATOM 1156 O O . LEU A 1 146 ? -4.125 -10.513 -7.267 1.00 94.00 146 LEU A O 1
ATOM 1160 N N . LEU A 1 147 ? -3.634 -9.870 -5.162 1.00 93.62 147 LEU A N 1
ATOM 1161 C CA . LEU A 1 147 ? -2.307 -10.495 -5.083 1.00 93.62 147 LEU A CA 1
ATOM 1162 C C . LEU A 1 147 ? -2.358 -12.023 -5.235 1.00 93.62 147 LEU A C 1
ATOM 1164 O O . LEU A 1 147 ? -1.477 -12.612 -5.856 1.00 93.62 147 LEU A O 1
ATOM 1168 N N . ARG A 1 148 ? -3.427 -12.673 -4.761 1.00 93.50 148 ARG A N 1
ATOM 1169 C CA . ARG A 1 148 ? -3.646 -14.124 -4.935 1.00 93.50 148 ARG A CA 1
ATOM 1170 C C . ARG A 1 148 ? -4.018 -14.536 -6.364 1.00 93.50 148 ARG A C 1
ATOM 1172 O O . ARG A 1 148 ? -4.142 -15.728 -6.641 1.00 93.50 148 ARG A O 1
ATOM 1179 N N . ARG A 1 149 ? -4.242 -13.583 -7.278 1.00 92.94 149 ARG A N 1
ATOM 1180 C CA . ARG A 1 149 ? -4.716 -13.832 -8.652 1.00 92.94 149 ARG A CA 1
ATOM 1181 C C . ARG A 1 149 ? -3.721 -13.301 -9.689 1.00 92.94 149 ARG A C 1
ATOM 1183 O O . ARG A 1 149 ? -4.037 -12.340 -10.397 1.00 92.94 149 ARG A O 1
ATOM 1190 N N . PRO A 1 150 ? -2.560 -13.958 -9.866 1.00 88.56 150 PRO A N 1
ATOM 1191 C CA . PRO A 1 150 ? -1.493 -13.472 -10.744 1.00 88.56 150 PRO A CA 1
ATOM 1192 C C . PRO A 1 150 ? -1.947 -13.293 -12.201 1.00 88.56 150 PRO A C 1
ATOM 1194 O O . PRO A 1 150 ? -1.564 -12.321 -12.845 1.00 88.56 150 PRO A O 1
ATOM 1197 N N . ALA A 1 151 ? -2.841 -14.151 -12.709 1.00 88.12 151 ALA A N 1
ATOM 1198 C CA . ALA A 1 151 ? -3.398 -14.013 -14.059 1.00 88.12 151 ALA A CA 1
ATOM 1199 C C . ALA A 1 151 ? -4.271 -12.752 -14.229 1.00 88.12 151 ALA A C 1
ATOM 1201 O O . ALA A 1 151 ? -4.207 -12.077 -15.258 1.00 88.12 151 ALA A O 1
ATOM 1202 N N . LYS A 1 152 ? -5.077 -12.400 -13.213 1.00 88.94 152 LYS A N 1
ATOM 1203 C CA . LYS A 1 152 ? -5.879 -11.164 -13.221 1.00 88.94 152 LYS A CA 1
ATOM 1204 C C . LYS A 1 152 ? -4.960 -9.948 -13.146 1.00 88.94 152 LYS A C 1
ATOM 1206 O O . LYS A 1 152 ? -5.142 -9.009 -13.916 1.00 88.94 152 LYS A O 1
ATOM 1211 N N . LEU A 1 153 ? -3.973 -9.993 -12.255 1.00 88.94 153 LEU A N 1
ATOM 1212 C CA . LEU A 1 153 ? -3.024 -8.907 -12.062 1.00 88.94 153 LEU A CA 1
ATOM 1213 C C . LEU A 1 153 ? -2.182 -8.650 -13.321 1.00 88.94 153 LEU A C 1
ATOM 1215 O O . LEU A 1 153 ? -2.076 -7.512 -13.766 1.00 88.94 153 LEU A O 1
ATOM 1219 N N . SER A 1 154 ? -1.666 -9.707 -13.953 1.00 87.56 154 SER A N 1
ATOM 1220 C CA . SER A 1 154 ? -0.955 -9.630 -15.236 1.00 87.56 154 SER A CA 1
ATOM 1221 C C . SER A 1 154 ? -1.799 -8.943 -16.317 1.00 87.56 154 SER A C 1
ATOM 1223 O O . SER A 1 154 ? -1.313 -8.048 -17.008 1.00 87.56 154 SER A O 1
ATOM 1225 N N . ARG A 1 155 ? -3.094 -9.280 -16.412 1.00 87.25 155 ARG A N 1
ATOM 1226 C CA . ARG A 1 155 ? -4.020 -8.636 -17.354 1.00 87.25 155 ARG A CA 1
ATOM 1227 C C . ARG A 1 155 ? -4.232 -7.149 -17.058 1.00 87.25 155 ARG A C 1
ATOM 1229 O O . ARG A 1 155 ? -4.317 -6.368 -18.000 1.00 87.25 155 ARG A O 1
ATOM 1236 N N . MET A 1 156 ? -4.317 -6.769 -15.783 1.00 86.25 156 MET A N 1
ATOM 1237 C CA . MET A 1 156 ? -4.485 -5.371 -15.361 1.00 86.25 156 MET A CA 1
ATOM 1238 C C . MET A 1 156 ? -3.225 -4.522 -15.589 1.00 86.25 156 MET A C 1
ATOM 1240 O O . MET A 1 156 ? -3.347 -3.328 -15.824 1.00 86.25 156 MET A O 1
ATOM 1244 N N . ARG A 1 157 ? -2.031 -5.127 -15.568 1.00 85.81 157 ARG A N 1
ATOM 1245 C CA . ARG A 1 157 ? -0.757 -4.453 -15.887 1.00 85.81 157 ARG A CA 1
ATOM 1246 C C . ARG A 1 157 ? -0.495 -4.321 -17.394 1.00 85.81 157 ARG A C 1
ATOM 1248 O O . ARG A 1 157 ? 0.296 -3.484 -17.814 1.00 85.81 157 ARG A O 1
ATOM 1255 N N . GLY A 1 158 ? -1.099 -5.190 -18.209 1.00 70.50 158 GLY A N 1
ATOM 1256 C CA . GLY A 1 158 ? -0.905 -5.217 -19.660 1.00 70.50 158 GLY A CA 1
ATOM 1257 C C . GLY A 1 158 ? -1.541 -4.022 -20.391 1.00 70.50 158 GLY A C 1
ATOM 1258 O O . GLY A 1 158 ? -2.348 -3.297 -19.816 1.00 70.50 158 GLY A O 1
ATOM 1259 N N . PRO A 1 159 ? -1.273 -3.849 -21.699 1.00 58.38 159 PRO A N 1
ATOM 1260 C CA . PRO A 1 159 ? -1.737 -2.697 -22.490 1.00 58.38 159 PRO A CA 1
ATOM 1261 C C . PRO A 1 159 ? -3.268 -2.537 -22.545 1.00 58.38 159 PRO A C 1
ATOM 1263 O O . PRO A 1 159 ? -3.765 -1.462 -22.859 1.00 58.38 159 PRO A O 1
ATOM 1266 N N . LYS A 1 160 ? -4.027 -3.593 -22.219 1.00 51.38 160 LYS A N 1
ATOM 1267 C CA . LYS A 1 160 ? -5.499 -3.582 -22.137 1.00 51.38 160 LYS A CA 1
ATOM 1268 C C . LYS A 1 160 ? -6.051 -3.251 -20.743 1.00 51.38 160 LYS A C 1
ATOM 1270 O O . LYS A 1 160 ? -7.261 -3.151 -20.595 1.00 51.38 160 LYS A O 1
ATOM 1275 N N . GLY A 1 161 ? -5.197 -3.131 -19.725 1.00 50.44 161 GLY A N 1
ATOM 1276 C CA . GLY A 1 161 ? -5.590 -2.824 -18.346 1.00 50.44 161 GLY A CA 1
ATOM 1277 C C . GLY A 1 161 ? -5.807 -1.335 -18.073 1.00 50.44 161 GLY A C 1
ATOM 1278 O O . GLY A 1 161 ? -6.341 -0.973 -17.029 1.00 50.44 161 GLY A O 1
ATOM 1279 N N . CYS A 1 162 ? -5.456 -0.473 -19.030 1.00 44.53 162 CYS A N 1
ATOM 1280 C CA . CYS A 1 162 ? -5.652 0.970 -18.960 1.00 44.53 162 CYS A CA 1
ATOM 1281 C C . CYS A 1 162 ? -7.072 1.361 -19.410 1.00 44.53 162 CYS A C 1
ATOM 1283 O O . CYS A 1 162 ? -7.260 2.088 -20.380 1.00 44.53 162 CYS A O 1
ATOM 1285 N N . SER A 1 163 ? -8.098 0.852 -18.734 1.00 40.22 163 SER A N 1
ATOM 1286 C CA . SER A 1 163 ? -9.460 1.371 -18.868 1.00 40.22 163 SER A CA 1
ATOM 1287 C C . SER A 1 163 ? -10.130 1.330 -17.503 1.00 40.22 163 SER A C 1
ATOM 1289 O O . SER A 1 163 ? -10.237 0.258 -16.918 1.00 40.22 163 SER A O 1
ATOM 1291 N N . SER A 1 164 ? -10.563 2.504 -17.045 1.00 39.50 164 SER A N 1
ATOM 1292 C CA . SER A 1 164 ? -11.275 2.807 -15.797 1.00 39.50 164 SER A CA 1
ATOM 1293 C C . SER A 1 164 ? -10.432 2.835 -14.513 1.00 39.50 164 SER A C 1
ATOM 1295 O O . SER A 1 164 ? -10.508 1.945 -13.670 1.00 39.50 164 SER A O 1
ATOM 1297 N N . PHE A 1 165 ? -9.737 3.958 -14.309 1.00 40.78 165 PHE A N 1
ATOM 1298 C CA . PHE A 1 165 ? -9.412 4.494 -12.978 1.00 40.78 165 PHE A CA 1
ATOM 1299 C C . PHE A 1 165 ? -10.618 5.270 -12.385 1.00 40.78 165 PHE A C 1
ATOM 1301 O O . PHE A 1 165 ? -10.467 6.216 -11.629 1.00 40.78 165 PHE A O 1
ATOM 1308 N N . SER A 1 166 ? -11.853 4.910 -12.751 1.00 35.84 166 SER A N 1
ATOM 1309 C CA . SER A 1 166 ? -13.072 5.612 -12.336 1.00 35.84 166 SER A CA 1
ATOM 1310 C C . SER A 1 166 ? -13.891 4.738 -11.389 1.00 35.84 166 SER A C 1
ATOM 1312 O O . SER A 1 166 ? -14.809 4.048 -11.818 1.00 35.84 166 SER A O 1
ATOM 1314 N N . SER A 1 167 ? -13.510 4.725 -10.112 1.00 31.58 167 SER A N 1
ATOM 1315 C CA . SER A 1 167 ? -14.423 4.522 -8.974 1.00 31.58 167 SER A CA 1
ATOM 1316 C C . SER A 1 167 ? -13.637 4.655 -7.667 1.00 31.58 167 SER A C 1
ATOM 1318 O O . SER A 1 167 ? -13.469 3.702 -6.912 1.00 31.58 167 SER A O 1
ATOM 1320 N N . VAL A 1 168 ? -13.122 5.855 -7.394 1.00 37.41 168 VAL A N 1
ATOM 1321 C CA . VAL A 1 168 ? -12.806 6.249 -6.008 1.00 37.41 168 VAL A CA 1
ATOM 1322 C C . VAL A 1 168 ? -13.610 7.475 -5.558 1.00 37.41 168 VAL A C 1
ATOM 1324 O O . VAL A 1 168 ? -13.532 7.870 -4.400 1.00 37.41 168 VAL A O 1
ATOM 1327 N N . GLU A 1 169 ? -14.496 7.999 -6.407 1.00 36.00 169 GLU A N 1
ATOM 1328 C CA . GLU A 1 169 ? -15.507 8.976 -6.003 1.00 36.00 169 GLU A CA 1
ATOM 1329 C C . GLU A 1 169 ? -16.865 8.296 -5.822 1.00 36.00 169 GLU A C 1
ATOM 1331 O O . GLU A 1 169 ? -17.680 8.234 -6.735 1.00 36.00 169 GLU A O 1
ATOM 1336 N N . SER A 1 170 ? -17.111 7.746 -4.631 1.00 35.09 170 SER A N 1
ATOM 1337 C CA . SER A 1 170 ? -18.488 7.546 -4.153 1.00 35.09 170 SER A CA 1
ATOM 1338 C C . SER A 1 170 ? -18.595 7.400 -2.631 1.00 35.09 170 SER A C 1
ATOM 1340 O O . SER A 1 170 ? -19.393 6.614 -2.142 1.00 35.09 170 SER A O 1
ATOM 1342 N N . CYS A 1 171 ? -17.791 8.134 -1.849 1.00 28.95 171 CYS A N 1
ATOM 1343 C CA . CYS A 1 171 ? -18.036 8.267 -0.399 1.00 28.95 171 CYS A CA 1
ATOM 1344 C C . CYS A 1 171 ? -17.671 9.639 0.205 1.00 28.95 171 CYS A C 1
ATOM 1346 O O . CYS A 1 171 ? -17.849 9.808 1.405 1.00 28.95 171 CYS A O 1
ATOM 1348 N N . SER A 1 172 ? -17.178 10.623 -0.559 1.00 32.88 172 SER A N 1
ATOM 1349 C CA . SER A 1 172 ? -16.779 11.928 0.011 1.00 32.88 172 SER A CA 1
ATOM 1350 C C . SER A 1 172 ? -17.783 13.069 -0.198 1.00 32.88 172 SER A C 1
ATOM 1352 O O . SER A 1 172 ? -17.487 14.185 0.210 1.00 32.88 172 SER A O 1
ATOM 1354 N N . SER A 1 173 ? -18.976 12.808 -0.749 1.00 31.88 173 SER A N 1
ATOM 1355 C CA . SER A 1 173 ? -19.934 13.883 -1.082 1.00 31.88 173 SER A CA 1
ATOM 1356 C C . SER A 1 173 ? -21.391 13.629 -0.670 1.00 31.88 173 SER A C 1
ATOM 1358 O O . SER A 1 173 ? -22.272 14.332 -1.144 1.00 31.88 173 SER A O 1
ATOM 1360 N N . ALA A 1 174 ? -21.678 12.660 0.208 1.00 35.59 174 ALA A N 1
ATOM 1361 C CA . ALA A 1 174 ? -23.052 12.385 0.668 1.00 35.59 174 ALA A CA 1
ATOM 1362 C C . ALA A 1 174 ? -23.331 12.807 2.125 1.00 35.59 174 ALA A C 1
ATOM 1364 O O . ALA A 1 174 ? -24.293 12.344 2.726 1.00 35.59 174 ALA A O 1
ATOM 1365 N N . ILE A 1 175 ? -22.518 13.700 2.696 1.00 40.66 175 ILE A N 1
ATOM 1366 C CA . ILE A 1 175 ? -22.861 14.409 3.935 1.00 40.66 175 ILE A CA 1
ATOM 1367 C C . ILE A 1 175 ? -22.838 15.895 3.610 1.00 40.66 175 ILE A C 1
ATOM 1369 O O . ILE A 1 175 ? -21.821 16.557 3.776 1.00 40.66 175 ILE A O 1
ATOM 1373 N N . LEU A 1 176 ? -23.934 16.374 3.027 1.00 43.91 176 LEU A N 1
ATOM 1374 C CA . LEU A 1 176 ? -24.593 17.643 3.338 1.00 43.91 176 LEU A CA 1
ATOM 1375 C C . LEU A 1 176 ? -25.683 17.900 2.293 1.00 43.91 176 LEU A C 1
ATOM 1377 O O . LEU A 1 176 ? -25.454 17.786 1.094 1.00 43.91 176 LEU A O 1
ATOM 1381 N N . VAL A 1 177 ? -26.836 18.333 2.801 1.00 40.97 177 VAL A N 1
ATOM 1382 C CA . VAL A 1 177 ? -28.064 18.729 2.097 1.00 40.97 177 VAL A CA 1
ATOM 1383 C C . VAL A 1 177 ? -29.035 17.581 1.813 1.00 40.97 177 VAL A C 1
ATOM 1385 O O . VAL A 1 177 ? -29.131 17.075 0.702 1.00 40.97 177 VAL A O 1
ATOM 1388 N N . GLN A 1 178 ? -29.866 17.276 2.808 1.00 32.16 178 GLN A N 1
ATOM 1389 C CA . GLN A 1 178 ? -31.304 17.527 2.688 1.00 32.16 178 GLN A CA 1
ATOM 1390 C C . GLN A 1 178 ? -31.929 17.721 4.077 1.00 32.16 178 GLN A C 1
ATOM 1392 O O . GLN A 1 178 ? -31.354 17.304 5.079 1.00 32.16 178 GLN A O 1
ATOM 1397 N N . GLN A 1 179 ? -33.016 18.491 4.063 1.00 40.91 179 GLN A N 1
ATOM 1398 C CA . GLN A 1 179 ? -33.761 19.092 5.172 1.00 40.91 179 GLN A CA 1
ATOM 1399 C C . GLN A 1 179 ? -34.270 18.102 6.220 1.00 40.91 179 GLN A C 1
ATOM 1401 O O . GLN A 1 179 ? -34.547 16.942 5.845 1.00 40.91 179 GLN A O 1
#

InterPro domains:
  IPR008942 ENTH/VHS [G3DSA:1.25.40.90] (29-160)
  IPR008942 ENTH/VHS [SSF48464] (13-155)
  IPR013809 ENTH domain [PF01417] (30-151)
  IPR013809 ENTH domain [PS50942] (24-157)
  IPR013809 ENTH domain [SM00273] (30-157)